Protein AF-A0A497K5S5-F1 (afdb_monomer_lite)

Radius of gyration: 24.96 Å; chains: 1; bounding box: 68×42×50 Å

Secondary structure (DSSP, 8-state):
--PPPPPPHHHHHHHHHHHHHHHHHHHHHHHTTTT------PPPP--HHHHHHHHT-SS--HHHHHHHTT--HHHHHHHHHHHHHTT-

Foldseek 3Di:
DDDDPDDDPVRVVVVVVVVVVVVVVVVVVVVVVVPPPVCPPDQDDDDPVLVVVQVPDPDQDLVVSCVVSVHDSVSSVVVVVVCVVVVD

Sequence (88 aa):
MGGRKKLSLTQMERMQARRQREQERRVRSQSMMGERKTSNVLMPEINDDLIDEIRRMRVVTPFAVASRFDLRISVAKDLLEELERKKI

Structure (mmCIF, N/CA/C/O backbone):
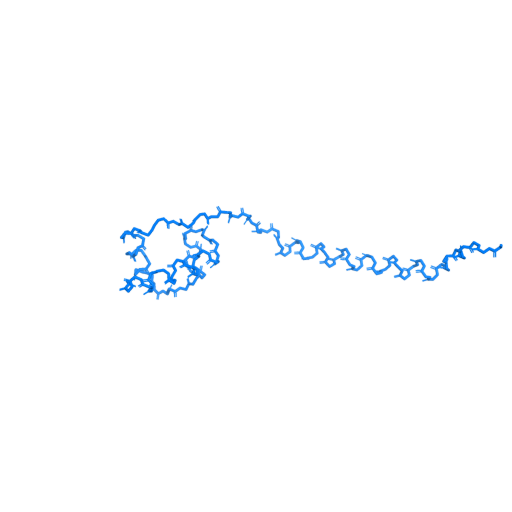data_AF-A0A497K5S5-F1
#
_entry.id   AF-A0A497K5S5-F1
#
loop_
_atom_site.group_PDB
_atom_site.id
_atom_site.type_symbol
_atom_site.label_atom_id
_atom_site.label_alt_id
_atom_site.label_comp_id
_atom_site.label_asym_id
_atom_site.label_entity_id
_atom_site.label_seq_id
_atom_site.pdbx_PDB_ins_code
_atom_site.Cartn_x
_atom_site.Cartn_y
_atom_site.Cartn_z
_atom_site.occupancy
_atom_site.B_iso_or_equiv
_atom_site.auth_seq_id
_atom_site.auth_comp_id
_atom_site.auth_asym_id
_atom_site.auth_atom_id
_atom_site.pdbx_PDB_model_num
ATOM 1 N N . MET A 1 1 ? 54.534 -18.832 -30.988 1.00 53.75 1 MET A N 1
ATOM 2 C CA . MET A 1 1 ? 53.623 -19.877 -31.511 1.00 53.75 1 MET A CA 1
ATOM 3 C C . MET A 1 1 ? 52.592 -20.206 -30.438 1.00 53.75 1 MET A C 1
ATOM 5 O O . MET A 1 1 ? 52.964 -20.835 -29.460 1.00 53.75 1 MET A O 1
ATOM 9 N N . GLY A 1 2 ? 51.340 -19.752 -30.540 1.00 53.44 2 GLY A N 1
ATOM 10 C CA . GLY A 1 2 ? 50.365 -20.046 -29.478 1.00 53.44 2 GLY A CA 1
ATOM 11 C C . GLY A 1 2 ? 48.977 -19.455 -29.693 1.00 53.44 2 GLY A C 1
ATOM 12 O O . GLY A 1 2 ? 48.451 -18.785 -28.813 1.00 53.44 2 GLY A O 1
ATOM 13 N N . GLY A 1 3 ? 48.396 -19.652 -30.877 1.00 68.94 3 GLY A N 1
ATOM 14 C CA . GLY A 1 3 ? 47.016 -19.249 -31.145 1.00 68.94 3 GLY A CA 1
ATOM 15 C C . GLY A 1 3 ? 46.016 -20.128 -30.387 1.00 68.94 3 GLY A C 1
ATOM 16 O O . GLY A 1 3 ? 46.186 -21.344 -30.297 1.00 68.94 3 GLY A O 1
ATOM 17 N N . ARG A 1 4 ? 44.956 -19.513 -29.849 1.00 68.38 4 ARG A N 1
ATOM 18 C CA . ARG A 1 4 ? 43.868 -20.197 -29.134 1.00 68.38 4 ARG A CA 1
ATOM 19 C C . ARG A 1 4 ? 43.232 -21.247 -30.054 1.00 68.38 4 ARG A C 1
ATOM 21 O O . ARG A 1 4 ? 42.661 -20.906 -31.089 1.00 68.38 4 ARG A O 1
ATOM 28 N N . LYS A 1 5 ? 43.338 -22.526 -29.680 1.00 72.19 5 LYS A N 1
ATOM 29 C CA . LYS A 1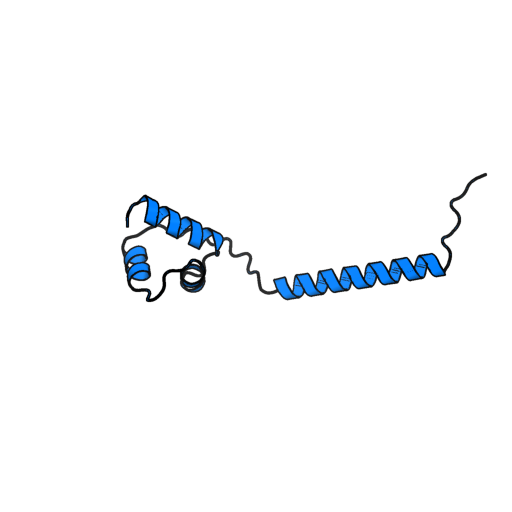 5 ? 42.729 -23.652 -30.404 1.00 72.19 5 LYS A CA 1
ATOM 30 C C . LYS A 1 5 ? 41.229 -23.388 -30.582 1.00 72.19 5 LYS A C 1
ATOM 32 O O . LYS A 1 5 ? 40.542 -23.089 -29.603 1.00 72.19 5 LYS A O 1
ATOM 37 N N . LYS A 1 6 ? 40.730 -23.482 -31.822 1.00 69.31 6 LYS A N 1
ATOM 38 C CA . LYS A 1 6 ? 39.290 -23.398 -32.110 1.00 69.31 6 LYS A CA 1
ATOM 39 C C . LYS A 1 6 ? 38.575 -24.455 -31.261 1.00 69.31 6 LYS A C 1
ATOM 41 O O . LYS A 1 6 ? 39.040 -25.593 -31.180 1.00 69.31 6 LYS A O 1
ATOM 46 N N . LEU A 1 7 ? 37.500 -24.053 -30.582 1.00 73.19 7 LEU A N 1
ATOM 47 C CA . LEU A 1 7 ? 36.718 -24.948 -29.727 1.00 73.19 7 LEU A CA 1
ATOM 48 C C . LEU A 1 7 ? 36.245 -26.154 -30.548 1.00 73.19 7 LEU A C 1
ATOM 50 O O . LEU A 1 7 ? 35.907 -26.013 -31.721 1.00 73.19 7 LEU A O 1
ATOM 54 N N . SER A 1 8 ? 36.233 -27.337 -29.935 1.00 79.44 8 SER A N 1
ATOM 55 C CA . SER A 1 8 ? 35.687 -28.531 -30.589 1.00 79.44 8 SER A CA 1
ATOM 56 C C . SER A 1 8 ? 34.193 -28.334 -30.879 1.00 79.44 8 SER A C 1
ATOM 58 O O . SER A 1 8 ? 33.505 -27.648 -30.117 1.00 79.44 8 SER A O 1
ATOM 60 N N . LEU A 1 9 ? 33.675 -28.963 -31.939 1.00 77.69 9 LEU A N 1
ATOM 61 C CA . LEU A 1 9 ? 32.248 -28.941 -32.293 1.00 77.69 9 LEU A CA 1
ATOM 62 C C . LEU A 1 9 ? 31.361 -29.283 -31.085 1.00 77.69 9 LEU A C 1
ATOM 64 O O . LEU A 1 9 ? 30.425 -28.552 -30.774 1.00 77.69 9 LEU A O 1
ATOM 68 N N . THR A 1 10 ? 31.756 -30.289 -30.302 1.00 79.81 10 THR A N 1
ATOM 69 C CA . THR A 1 10 ? 31.062 -30.703 -29.072 1.00 79.81 10 THR A CA 1
ATOM 70 C C . THR A 1 10 ? 31.049 -29.618 -27.987 1.00 79.81 10 THR A C 1
ATOM 72 O O . THR A 1 10 ? 30.112 -29.516 -27.196 1.00 79.81 10 THR A O 1
ATOM 75 N N . GLN A 1 11 ? 32.097 -28.792 -27.906 1.00 80.31 11 GLN A N 1
ATOM 76 C CA . GLN A 1 11 ? 32.165 -27.689 -26.941 1.00 80.31 11 GLN A CA 1
ATOM 77 C C . GLN A 1 11 ? 31.280 -26.520 -27.380 1.00 80.31 11 GLN A C 1
ATOM 79 O O . GLN A 1 11 ? 30.623 -25.906 -26.538 1.00 80.31 11 GLN A O 1
ATOM 84 N N . MET A 1 12 ? 31.226 -26.239 -28.686 1.00 83.44 12 MET A N 1
ATOM 85 C CA . MET A 1 12 ? 30.334 -25.219 -29.242 1.00 83.44 12 MET A CA 1
ATOM 86 C C . MET A 1 12 ? 28.862 -25.587 -29.034 1.00 83.44 12 MET A C 1
ATOM 88 O O . MET A 1 12 ? 28.092 -24.753 -28.557 1.00 83.44 12 MET A O 1
ATOM 92 N N . GLU A 1 13 ? 28.493 -26.841 -29.285 1.00 81.94 13 GLU A N 1
ATOM 93 C CA . GLU A 1 13 ? 27.132 -27.349 -29.091 1.00 81.94 13 GLU A CA 1
ATOM 94 C C . GLU A 1 13 ? 26.679 -27.248 -27.624 1.00 81.94 13 GLU A C 1
ATOM 96 O O . GLU A 1 13 ? 25.621 -26.691 -27.323 1.00 81.94 13 GLU A O 1
ATOM 101 N N . ARG A 1 14 ? 27.527 -27.669 -26.672 1.00 82.25 14 ARG A N 1
ATOM 102 C CA . ARG A 1 14 ? 27.234 -27.539 -25.232 1.00 82.25 14 ARG A CA 1
ATOM 103 C C . ARG A 1 14 ? 27.025 -26.090 -24.796 1.00 82.25 14 ARG A C 1
ATOM 105 O O . ARG A 1 14 ? 26.192 -25.831 -23.926 1.00 82.25 14 ARG A O 1
ATOM 112 N N . MET A 1 15 ? 27.774 -25.145 -25.364 1.00 80.50 15 MET A N 1
ATOM 113 C CA . MET A 1 15 ? 27.598 -23.725 -25.048 1.00 80.50 15 MET A CA 1
ATOM 114 C C . MET A 1 15 ? 26.300 -23.160 -25.624 1.00 80.50 15 MET A C 1
ATOM 116 O O . MET A 1 15 ? 25.628 -22.391 -24.937 1.00 80.50 15 MET A O 1
ATOM 120 N N . GLN A 1 16 ? 25.919 -23.551 -26.841 1.00 82.00 16 GLN A N 1
ATOM 121 C CA . GLN A 1 16 ? 24.645 -23.139 -27.432 1.00 82.00 16 GLN A CA 1
ATOM 122 C C . GLN A 1 16 ? 23.458 -23.684 -26.630 1.00 82.00 16 GLN A C 1
ATOM 124 O O . GLN A 1 16 ? 22.579 -22.910 -26.258 1.00 82.00 16 GLN A O 1
ATOM 129 N N . ALA A 1 17 ? 23.492 -24.962 -26.241 1.00 82.81 17 ALA A N 1
ATOM 130 C CA . ALA A 1 17 ? 22.449 -25.573 -25.416 1.00 82.81 17 ALA A CA 1
ATOM 131 C C . ALA A 1 17 ? 22.297 -24.887 -24.044 1.00 82.81 17 ALA A C 1
ATOM 133 O O . ALA A 1 17 ? 21.183 -24.676 -23.562 1.00 82.81 17 ALA A O 1
ATOM 134 N N . ARG A 1 18 ? 23.409 -24.489 -23.407 1.00 81.44 18 ARG A N 1
ATOM 135 C CA . ARG A 1 18 ? 23.369 -23.715 -22.153 1.00 81.44 18 ARG A CA 1
ATOM 136 C C . ARG A 1 18 ? 22.768 -22.324 -22.353 1.00 81.44 18 ARG A C 1
ATOM 138 O O . ARG A 1 18 ? 21.933 -21.920 -21.550 1.00 81.44 18 ARG A O 1
ATOM 145 N N . ARG A 1 19 ? 23.145 -21.624 -23.427 1.00 82.25 19 ARG A N 1
ATOM 146 C CA . ARG A 1 19 ? 22.609 -20.292 -23.754 1.00 82.25 19 ARG A CA 1
ATOM 147 C C . ARG A 1 19 ? 21.109 -20.326 -24.043 1.00 82.25 19 ARG A C 1
ATOM 149 O O . ARG A 1 19 ? 20.401 -19.451 -23.562 1.00 82.25 19 ARG A O 1
ATOM 156 N N . GLN A 1 20 ? 20.627 -21.338 -24.763 1.00 79.75 20 GLN A N 1
ATOM 157 C CA . GLN A 1 20 ? 19.198 -21.509 -25.052 1.00 79.75 20 GLN A CA 1
ATOM 158 C C . GLN A 1 20 ? 18.390 -21.744 -23.770 1.00 79.75 20 GLN A C 1
ATOM 160 O O . GLN A 1 20 ? 17.435 -21.021 -23.514 1.00 79.75 20 GLN A O 1
ATOM 165 N N . ARG A 1 21 ? 18.839 -22.653 -22.891 1.00 80.31 21 ARG A N 1
ATOM 166 C CA . ARG A 1 21 ? 18.182 -22.890 -21.590 1.00 80.31 21 ARG A CA 1
ATOM 167 C C . ARG A 1 21 ? 18.160 -21.651 -20.697 1.00 80.31 21 ARG A C 1
ATOM 169 O O . ARG A 1 21 ? 17.216 -21.444 -19.940 1.00 80.31 21 ARG A O 1
ATOM 176 N N . GLU A 1 22 ? 19.212 -20.839 -20.738 1.00 79.44 22 GLU A N 1
ATOM 177 C CA . GLU A 1 22 ? 19.266 -19.597 -19.969 1.00 79.44 22 GLU A CA 1
ATOM 178 C C . GLU A 1 22 ? 18.335 -18.523 -20.550 1.00 79.44 22 GLU A C 1
ATOM 180 O O . GLU A 1 22 ? 17.660 -17.830 -19.791 1.00 79.44 22 GLU A O 1
ATOM 185 N N . GLN A 1 23 ? 18.229 -18.428 -21.879 1.00 77.62 23 GLN A N 1
ATOM 186 C CA . GLN A 1 23 ? 17.262 -17.554 -22.544 1.00 77.62 23 GLN A CA 1
ATOM 187 C C . GLN A 1 23 ? 15.821 -17.984 -22.264 1.00 77.62 23 GLN A C 1
ATOM 189 O O . GLN A 1 23 ? 15.018 -17.141 -21.885 1.00 77.62 23 GLN A O 1
ATOM 194 N N . GLU A 1 24 ? 15.500 -19.275 -22.336 1.00 77.94 24 GLU A N 1
ATOM 195 C CA . GLU A 1 24 ? 14.171 -19.794 -21.985 1.00 77.94 24 GLU A CA 1
ATOM 196 C C . GLU A 1 24 ? 13.801 -19.484 -20.532 1.00 77.94 24 GLU A C 1
ATOM 198 O O . GLU A 1 24 ? 12.678 -19.071 -20.246 1.00 77.94 24 GLU A O 1
ATOM 203 N N . ARG A 1 25 ? 14.753 -19.617 -19.597 1.00 75.56 25 ARG A N 1
ATOM 204 C CA . ARG A 1 25 ? 14.544 -19.225 -18.195 1.00 75.56 25 ARG A CA 1
ATOM 205 C C . ARG A 1 25 ? 14.301 -17.726 -18.051 1.00 75.56 25 ARG A C 1
ATOM 207 O O . ARG A 1 25 ? 13.421 -17.343 -17.286 1.00 75.56 25 ARG A O 1
ATOM 214 N N . ARG A 1 26 ? 15.038 -16.887 -18.786 1.00 70.12 26 ARG A N 1
ATOM 215 C CA . ARG A 1 26 ? 14.843 -15.428 -18.781 1.00 70.12 26 ARG A CA 1
ATOM 216 C C . ARG A 1 26 ? 13.488 -15.044 -19.367 1.00 70.12 26 ARG A C 1
ATOM 218 O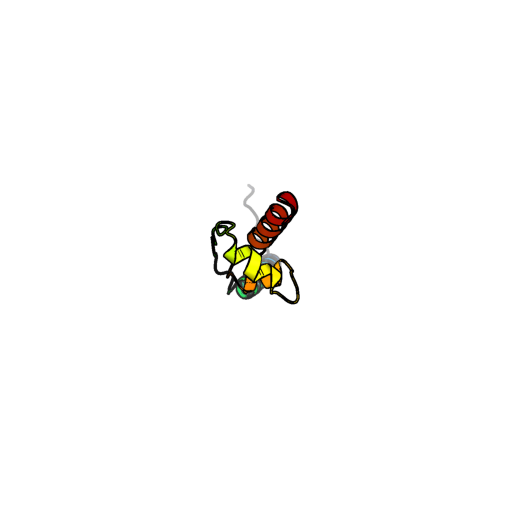 O . ARG A 1 26 ? 12.758 -14.313 -18.709 1.00 70.12 26 ARG A O 1
ATOM 225 N N . VAL A 1 27 ? 13.103 -15.609 -20.508 1.00 71.75 27 VAL A N 1
ATOM 226 C CA . VAL A 1 27 ? 11.798 -15.370 -21.142 1.00 71.75 27 VAL A CA 1
ATOM 227 C C . VAL A 1 27 ? 10.661 -15.840 -20.236 1.00 71.75 27 VAL A C 1
ATOM 229 O O . VAL A 1 27 ? 9.726 -15.084 -20.008 1.00 71.75 27 VAL A O 1
ATOM 232 N N . ARG A 1 28 ? 10.771 -17.024 -19.618 1.00 65.50 28 ARG A N 1
ATOM 233 C CA . ARG A 1 28 ? 9.777 -17.524 -18.651 1.00 65.50 28 ARG A CA 1
ATOM 234 C C . ARG A 1 28 ? 9.705 -16.663 -17.386 1.00 65.50 28 ARG A C 1
ATOM 236 O O . ARG A 1 28 ? 8.630 -16.472 -16.828 1.00 65.50 28 ARG A O 1
ATOM 243 N N . SER A 1 29 ? 10.832 -16.122 -16.925 1.00 60.53 29 SER A N 1
ATOM 244 C CA . SER A 1 29 ? 10.848 -15.181 -15.798 1.00 60.53 29 SER A CA 1
ATOM 245 C C . SER A 1 29 ? 10.266 -13.813 -16.168 1.00 60.53 29 SER A C 1
ATOM 247 O O . SER A 1 29 ? 9.593 -13.199 -15.346 1.00 60.53 29 SER A O 1
ATOM 249 N N . GLN A 1 30 ? 10.458 -13.368 -17.414 1.00 59.22 30 GLN A N 1
ATOM 250 C CA . GLN A 1 30 ? 9.892 -12.129 -17.942 1.00 59.22 30 GLN A CA 1
ATOM 251 C C . GLN A 1 30 ? 8.392 -12.261 -18.219 1.00 59.22 30 GLN A C 1
ATOM 253 O O . GLN A 1 30 ? 7.657 -11.327 -17.927 1.00 59.22 30 GLN A O 1
ATOM 258 N N . SER A 1 31 ? 7.911 -13.419 -18.682 1.00 57.88 31 SER A N 1
ATOM 259 C CA . SER A 1 31 ? 6.477 -13.679 -18.855 1.00 57.88 31 SER A CA 1
ATOM 260 C C . SER A 1 31 ? 5.749 -13.766 -17.510 1.00 57.88 31 SER A C 1
ATOM 262 O O . SER A 1 31 ? 4.641 -13.263 -17.385 1.00 57.88 31 SER A O 1
ATOM 264 N N . MET A 1 32 ? 6.398 -14.306 -16.470 1.00 55.12 32 MET A N 1
ATOM 265 C CA . MET A 1 32 ? 5.910 -14.252 -15.077 1.00 55.12 32 MET A CA 1
ATOM 266 C C . MET A 1 32 ? 6.007 -12.838 -14.464 1.00 55.12 32 MET A C 1
ATOM 268 O O . MET A 1 32 ? 5.407 -12.564 -13.429 1.00 55.12 32 MET A O 1
ATOM 272 N N . MET A 1 33 ? 6.767 -11.933 -15.089 1.00 53.25 33 MET A N 1
ATOM 273 C CA . MET A 1 33 ? 6.847 -10.502 -14.763 1.00 53.25 33 MET A CA 1
ATOM 274 C C . MET A 1 33 ? 5.940 -9.632 -15.648 1.00 53.25 33 MET A C 1
ATOM 276 O O . MET A 1 33 ? 5.913 -8.420 -15.443 1.00 53.25 33 MET A O 1
ATOM 280 N N . GLY A 1 34 ? 5.205 -10.231 -16.593 1.00 48.28 34 GLY A N 1
ATOM 281 C CA . GLY A 1 34 ? 4.519 -9.568 -17.709 1.00 48.28 34 GLY A CA 1
ATOM 282 C C . GLY A 1 34 ? 3.375 -8.617 -17.355 1.00 48.28 34 GLY A C 1
ATOM 283 O O . GLY A 1 34 ? 2.871 -7.941 -18.239 1.00 48.28 34 GLY A O 1
ATOM 284 N N . GLU A 1 35 ? 3.008 -8.491 -16.082 1.00 52.28 35 GLU A N 1
ATOM 285 C CA . GLU A 1 35 ? 2.049 -7.481 -15.615 1.00 52.28 35 GLU A CA 1
ATOM 286 C C . GLU A 1 35 ? 2.542 -6.749 -14.368 1.00 52.28 35 GLU A C 1
ATOM 288 O O . GLU A 1 35 ? 1.757 -6.184 -13.607 1.00 52.28 35 GLU A O 1
ATOM 293 N N . ARG A 1 36 ? 3.862 -6.698 -14.138 1.00 50.25 36 ARG A N 1
ATOM 294 C CA . ARG A 1 36 ? 4.412 -5.696 -13.223 1.00 50.25 36 ARG A CA 1
ATOM 295 C C . ARG A 1 36 ? 4.281 -4.339 -13.903 1.00 50.25 36 ARG A C 1
ATOM 297 O O . ARG A 1 36 ? 5.268 -3.799 -14.396 1.00 50.25 36 ARG A O 1
ATOM 304 N N . LYS A 1 37 ? 3.058 -3.790 -13.926 1.00 50.97 37 LYS A N 1
ATOM 305 C CA . LYS A 1 37 ? 2.852 -2.349 -14.013 1.00 50.97 37 LYS A CA 1
ATOM 306 C C . LYS A 1 37 ? 3.819 -1.778 -12.988 1.00 50.97 37 L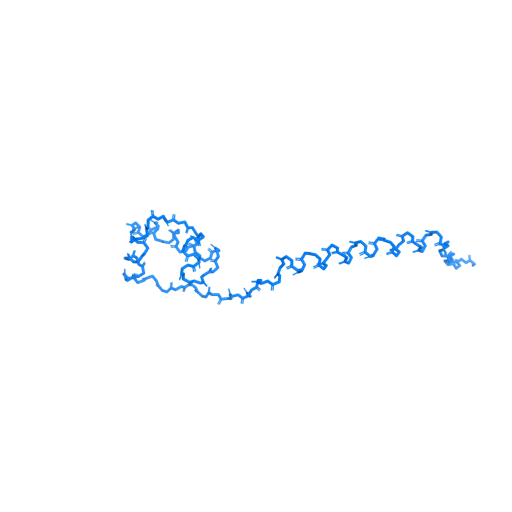YS A C 1
ATOM 308 O O . LYS A 1 37 ? 3.705 -2.060 -11.797 1.00 50.97 37 LYS A O 1
ATOM 313 N N . THR A 1 38 ? 4.851 -1.092 -13.462 1.00 49.06 38 THR A N 1
ATOM 314 C CA . THR A 1 38 ? 5.760 -0.315 -12.627 1.00 49.06 38 THR A CA 1
ATOM 315 C C . THR A 1 38 ? 4.947 0.852 -12.101 1.00 49.06 38 THR A C 1
ATOM 317 O O . THR A 1 38 ? 5.026 1.972 -12.595 1.00 49.06 38 THR A O 1
ATOM 320 N N . SER A 1 39 ? 4.055 0.544 -11.172 1.00 51.75 39 SER A N 1
ATOM 321 C CA . SER A 1 39 ? 3.190 1.493 -10.535 1.00 51.75 39 SER A CA 1
ATOM 322 C C . SER A 1 39 ? 4.062 2.093 -9.432 1.00 51.75 39 SER A C 1
ATOM 324 O O . SER A 1 39 ? 4.227 1.562 -8.333 1.00 51.75 39 SER A O 1
ATOM 326 N N . ASN A 1 40 ? 4.754 3.179 -9.791 1.00 53.22 40 ASN A N 1
ATOM 327 C CA . ASN A 1 40 ? 5.246 4.153 -8.823 1.00 53.22 40 ASN A CA 1
ATOM 328 C C . ASN A 1 40 ? 4.006 4.775 -8.171 1.00 53.22 40 ASN A C 1
ATOM 330 O O . ASN A 1 40 ? 3.637 5.906 -8.469 1.00 53.22 40 ASN A O 1
ATOM 334 N N . VAL A 1 41 ? 3.290 3.986 -7.375 1.00 61.31 41 VAL A N 1
ATOM 335 C CA . VAL A 1 41 ? 2.085 4.445 -6.703 1.00 61.31 41 VAL A CA 1
ATOM 336 C C . VAL A 1 41 ? 2.570 5.103 -5.436 1.00 61.31 41 VAL A C 1
ATOM 338 O O . VAL A 1 41 ? 3.100 4.450 -4.537 1.00 61.31 41 VAL A O 1
ATOM 341 N N . LEU A 1 42 ? 2.491 6.428 -5.463 1.00 66.62 42 LEU A N 1
ATOM 342 C CA . LEU A 1 42 ? 2.740 7.297 -4.329 1.00 66.62 42 LEU A CA 1
ATOM 343 C C . LEU A 1 42 ? 1.901 6.829 -3.140 1.00 66.62 42 LEU A C 1
ATOM 345 O O . LEU A 1 42 ? 0.767 6.379 -3.308 1.00 66.62 42 LEU A O 1
ATOM 349 N N . MET A 1 43 ? 2.471 6.932 -1.942 1.00 69.06 43 MET A N 1
ATOM 350 C CA . MET A 1 43 ? 1.708 6.699 -0.726 1.00 69.06 43 MET A CA 1
ATOM 351 C C . MET A 1 43 ? 0.608 7.767 -0.641 1.00 69.06 43 MET A C 1
ATOM 353 O O . MET A 1 43 ? 0.936 8.952 -0.738 1.00 69.06 43 MET A O 1
ATOM 357 N N . PRO A 1 44 ? -0.675 7.381 -0.534 1.00 72.31 44 PRO A N 1
ATOM 358 C CA . PRO A 1 44 ? -1.756 8.342 -0.376 1.00 72.31 44 PRO A CA 1
ATOM 359 C C . PRO A 1 44 ? -1.604 9.068 0.963 1.00 72.31 44 PRO A C 1
ATOM 361 O O . PRO A 1 44 ? -1.058 8.515 1.920 1.00 72.31 44 PRO A O 1
ATOM 364 N N . GLU A 1 45 ? -2.092 10.305 1.039 1.00 79.06 45 GLU A N 1
ATOM 365 C CA . GLU A 1 45 ? -2.132 11.028 2.308 1.00 79.06 45 GLU A CA 1
ATOM 366 C C . GLU A 1 45 ? -3.047 10.304 3.307 1.00 79.06 45 GLU A C 1
ATOM 368 O O . GLU A 1 45 ? -4.129 9.822 2.958 1.00 79.06 45 GLU A O 1
ATOM 373 N N . ILE A 1 46 ? -2.594 10.203 4.560 1.00 81.19 46 ILE A N 1
ATOM 374 C CA . ILE A 1 46 ? -3.364 9.575 5.637 1.00 81.19 46 ILE A CA 1
ATOM 375 C C . ILE A 1 46 ? -4.451 10.557 6.081 1.00 81.19 46 ILE A C 1
ATOM 377 O O . ILE A 1 46 ? -4.202 11.414 6.928 1.00 81.19 46 ILE A O 1
ATOM 381 N N . ASN A 1 47 ? -5.640 10.395 5.504 1.00 85.06 47 ASN A N 1
ATOM 382 C CA . ASN A 1 47 ? -6.848 11.162 5.810 1.00 85.06 47 ASN A CA 1
ATOM 383 C C . ASN A 1 47 ? -7.854 10.312 6.605 1.00 85.06 47 ASN A C 1
ATOM 385 O O . ASN A 1 47 ? -7.829 9.081 6.522 1.00 85.06 47 ASN A O 1
ATOM 389 N N . ASP A 1 48 ? -8.774 10.956 7.327 1.00 85.38 48 ASP A N 1
ATOM 390 C CA . ASP A 1 48 ? -9.798 10.261 8.128 1.00 85.38 48 ASP A CA 1
ATOM 391 C C . ASP A 1 48 ? -10.698 9.353 7.271 1.00 85.38 48 ASP A C 1
ATOM 393 O O . ASP A 1 48 ? -11.008 8.232 7.671 1.00 85.38 48 ASP A O 1
ATOM 397 N N . ASP A 1 49 ? -11.016 9.763 6.039 1.00 86.81 49 ASP A N 1
ATOM 398 C CA . ASP A 1 49 ? -11.794 8.950 5.092 1.00 86.81 49 ASP A CA 1
ATOM 399 C C . ASP A 1 49 ? -11.093 7.628 4.732 1.00 86.81 49 ASP A C 1
ATOM 401 O O . ASP A 1 49 ? -11.730 6.575 4.634 1.00 86.81 49 ASP A O 1
ATOM 405 N N . LEU A 1 50 ? -9.763 7.665 4.570 1.00 86.94 50 LEU A N 1
ATOM 406 C CA . LEU A 1 50 ? -8.946 6.484 4.273 1.00 86.94 50 LEU A CA 1
ATOM 407 C C . LEU A 1 50 ? -8.962 5.516 5.462 1.00 86.94 50 LEU A C 1
ATOM 409 O O . LEU A 1 50 ? -9.096 4.302 5.291 1.00 86.94 50 LEU A O 1
ATOM 413 N N . ILE A 1 51 ? -8.840 6.060 6.674 1.00 88.25 51 ILE A N 1
ATOM 414 C CA . ILE A 1 51 ? -8.871 5.300 7.925 1.00 88.25 51 ILE A CA 1
ATOM 415 C C . ILE A 1 51 ? -10.231 4.619 8.093 1.00 88.25 51 ILE A C 1
ATOM 417 O O . ILE A 1 51 ? -10.289 3.422 8.385 1.00 88.25 51 ILE A O 1
ATOM 421 N N . ASP A 1 52 ? -11.320 5.347 7.861 1.00 90.38 52 ASP A N 1
ATOM 422 C CA . ASP A 1 52 ? -12.674 4.805 7.933 1.00 90.38 52 ASP A CA 1
ATOM 423 C C . ASP A 1 52 ? -12.909 3.714 6.886 1.00 90.38 52 ASP A C 1
ATOM 425 O O . ASP A 1 52 ? -13.538 2.690 7.175 1.00 90.38 52 ASP A O 1
ATOM 429 N N . GLU A 1 53 ? -12.371 3.875 5.678 1.00 88.38 53 GLU A N 1
ATOM 430 C CA . GLU A 1 53 ? -12.472 2.856 4.640 1.00 88.38 53 GLU A CA 1
ATOM 431 C C . GLU A 1 53 ? -11.700 1.577 4.994 1.00 88.38 53 GLU A C 1
ATOM 433 O O . GLU A 1 53 ? -12.213 0.474 4.752 1.00 8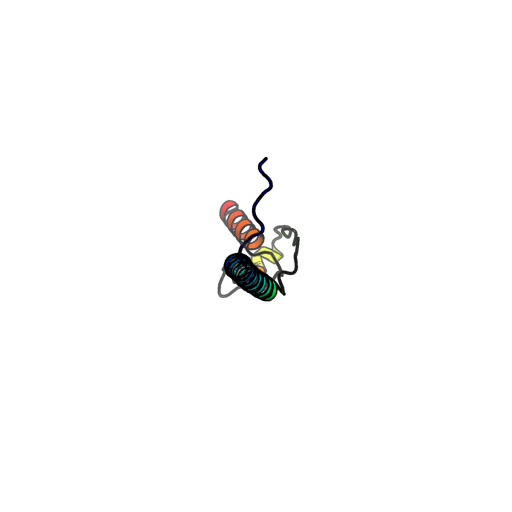8.38 53 GLU A O 1
ATOM 438 N N . ILE A 1 54 ? -10.514 1.709 5.601 1.00 89.12 54 ILE A N 1
ATOM 439 C CA . ILE A 1 54 ? -9.716 0.584 6.112 1.00 89.12 54 ILE A CA 1
ATOM 440 C C . ILE A 1 54 ? -10.436 -0.091 7.287 1.00 89.12 54 ILE A C 1
ATOM 442 O O . ILE A 1 54 ? -10.528 -1.318 7.315 1.00 89.12 54 ILE A O 1
ATOM 446 N N . ARG A 1 55 ? -11.026 0.672 8.217 1.00 88.44 55 ARG A N 1
ATOM 447 C CA . ARG A 1 55 ? -11.796 0.136 9.358 1.00 88.44 55 ARG A CA 1
ATOM 448 C C . ARG A 1 55 ? -13.050 -0.625 8.935 1.00 88.44 55 ARG A C 1
ATOM 450 O O . ARG A 1 55 ? -13.435 -1.586 9.594 1.00 88.44 55 ARG A O 1
ATOM 457 N N . ARG A 1 56 ? -13.678 -0.237 7.821 1.00 91.12 56 ARG A N 1
ATOM 458 C CA . ARG A 1 56 ? -14.828 -0.958 7.242 1.00 91.12 56 ARG A CA 1
ATOM 459 C C . ARG A 1 56 ? -14.437 -2.273 6.561 1.00 91.12 56 ARG A C 1
ATOM 461 O O . ARG A 1 56 ? -15.320 -3.049 6.192 1.00 91.12 56 ARG A O 1
ATOM 468 N N . MET A 1 57 ? -13.146 -2.546 6.357 1.00 88.56 57 MET A N 1
ATOM 469 C CA . MET A 1 57 ? -12.707 -3.795 5.737 1.00 88.56 57 MET A CA 1
ATOM 470 C C . MET A 1 57 ? -12.896 -4.974 6.687 1.00 88.56 57 MET A C 1
ATOM 472 O O . MET A 1 57 ? -12.442 -4.962 7.824 1.00 88.56 57 MET A O 1
ATOM 476 N N . ARG A 1 58 ? -13.481 -6.062 6.173 1.00 88.69 58 ARG A N 1
ATOM 477 C CA . ARG A 1 58 ? -13.609 -7.320 6.928 1.00 88.69 58 ARG A CA 1
ATOM 478 C C . ARG A 1 58 ? -12.252 -7.932 7.291 1.00 88.69 58 ARG A C 1
ATOM 480 O O . ARG A 1 58 ? -12.146 -8.652 8.275 1.00 88.69 58 ARG A O 1
ATOM 487 N N . VAL A 1 59 ? -11.239 -7.710 6.454 1.00 91.44 59 VAL A N 1
ATOM 488 C CA . VAL A 1 59 ? -9.894 -8.269 6.612 1.00 91.44 59 VAL A CA 1
ATOM 489 C C . VAL A 1 59 ? -8.877 -7.205 6.223 1.00 91.44 59 VAL A C 1
ATOM 491 O O . VAL A 1 59 ? -8.811 -6.816 5.058 1.00 91.44 59 VAL A O 1
ATOM 494 N N . VAL A 1 60 ? -8.064 -6.770 7.185 1.00 91.25 60 VAL A N 1
ATOM 495 C CA . VAL A 1 60 ? -6.977 -5.811 6.957 1.00 91.25 60 VAL A CA 1
ATOM 496 C C . VAL A 1 60 ? -5.685 -6.592 6.742 1.00 91.25 60 VAL A C 1
ATOM 498 O O . VAL A 1 60 ?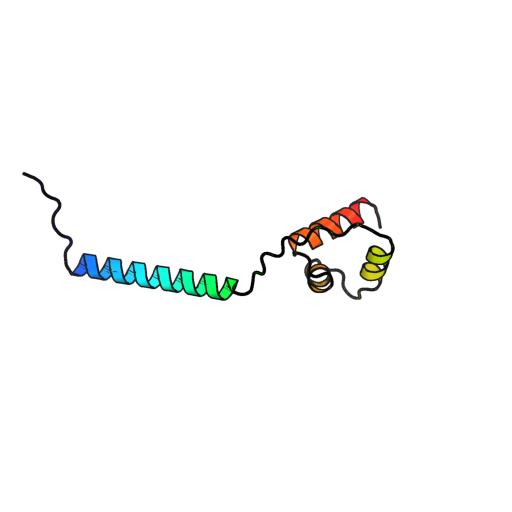 -5.129 -7.180 7.664 1.00 91.25 60 VAL A O 1
ATOM 501 N N . THR A 1 61 ? -5.228 -6.644 5.492 1.00 93.81 61 THR A N 1
ATOM 502 C CA . THR A 1 61 ? -3.927 -7.219 5.120 1.00 93.81 61 THR A CA 1
ATOM 503 C C . THR A 1 61 ? -3.255 -6.318 4.091 1.00 93.81 61 THR A C 1
ATOM 505 O O . THR A 1 61 ? -3.966 -5.679 3.307 1.00 93.81 61 THR A O 1
ATOM 508 N N . PRO A 1 62 ? -1.910 -6.309 4.010 1.00 92.56 62 PRO A N 1
ATOM 509 C CA . PRO A 1 62 ? -1.202 -5.516 3.008 1.00 92.56 62 PRO A CA 1
ATOM 510 C C . PRO A 1 62 ? -1.691 -5.788 1.578 1.00 92.56 62 PRO A C 1
ATOM 512 O O . PRO A 1 62 ? -1.806 -4.864 0.784 1.00 92.56 62 PRO A O 1
ATOM 515 N N . PHE A 1 63 ? -2.048 -7.038 1.256 1.00 92.75 63 PHE A N 1
ATOM 516 C CA . PHE A 1 63 ? -2.588 -7.402 -0.057 1.00 92.75 63 PHE A CA 1
ATOM 517 C C . PHE A 1 63 ? -3.981 -6.814 -0.318 1.00 92.75 63 PHE A C 1
ATOM 519 O O . PHE A 1 63 ? -4.235 -6.304 -1.409 1.00 92.75 63 PHE A O 1
ATOM 526 N N . ALA A 1 64 ? -4.880 -6.872 0.668 1.00 91.75 64 ALA A N 1
ATOM 527 C CA . ALA A 1 64 ? -6.232 -6.337 0.524 1.00 91.75 64 ALA A CA 1
ATOM 528 C C . ALA A 1 64 ? -6.217 -4.810 0.359 1.00 91.75 64 ALA A C 1
ATOM 530 O O . ALA A 1 64 ? -6.936 -4.280 -0.484 1.00 91.75 64 ALA A O 1
ATOM 531 N N . VAL A 1 65 ? -5.357 -4.118 1.111 1.00 91.06 65 VAL A N 1
ATOM 532 C CA . VAL A 1 65 ? -5.160 -2.665 0.996 1.00 91.06 65 VAL A CA 1
ATOM 533 C C . VAL A 1 65 ? -4.534 -2.318 -0.357 1.00 91.06 65 VAL A C 1
ATOM 535 O O . VAL A 1 65 ? -5.069 -1.486 -1.082 1.00 91.06 65 VAL A O 1
ATOM 538 N N . ALA A 1 66 ? -3.466 -3.017 -0.750 1.00 89.81 66 ALA A N 1
ATOM 539 C CA . ALA A 1 66 ? -2.818 -2.823 -2.046 1.00 89.81 66 ALA A CA 1
ATOM 540 C C . ALA A 1 66 ? -3.791 -2.987 -3.221 1.00 89.81 66 ALA A C 1
ATOM 542 O O . ALA A 1 66 ? -3.832 -2.144 -4.107 1.00 89.81 66 ALA A O 1
ATOM 543 N N . SER A 1 67 ? -4.618 -4.034 -3.200 1.00 87.88 67 SER A N 1
ATOM 544 C CA . SER A 1 67 ? -5.557 -4.324 -4.290 1.00 87.88 67 SER A CA 1
ATOM 545 C C . SER A 1 67 ? -6.699 -3.310 -4.380 1.00 87.88 67 SER A C 1
ATOM 547 O O . SER A 1 67 ? -7.202 -3.052 -5.468 1.00 87.88 67 SER A O 1
ATOM 549 N N . ARG A 1 68 ? -7.134 -2.751 -3.245 1.00 87.06 68 ARG A N 1
ATOM 550 C CA . ARG A 1 68 ? -8.273 -1.825 -3.189 1.00 87.06 68 ARG A CA 1
ATOM 551 C C . ARG A 1 68 ? -7.888 -0.399 -3.576 1.00 87.06 68 ARG A C 1
ATOM 553 O O . ARG A 1 68 ? -8.657 0.271 -4.251 1.00 87.06 68 ARG A O 1
ATOM 560 N N . PHE A 1 69 ? -6.695 0.029 -3.172 1.00 85.69 69 PHE A N 1
ATOM 561 C CA . PHE A 1 69 ? -6.172 1.375 -3.414 1.00 85.69 69 PHE A CA 1
ATOM 562 C C . PHE A 1 69 ? -5.152 1.428 -4.570 1.00 85.69 69 PHE A C 1
ATOM 564 O O . PHE A 1 69 ? -4.481 2.440 -4.744 1.00 85.69 69 PHE A O 1
ATOM 571 N N . ASP A 1 70 ? -5.012 0.334 -5.334 1.00 85.25 70 ASP A N 1
ATOM 572 C CA . ASP A 1 70 ? -4.014 0.144 -6.405 1.00 85.25 70 ASP A CA 1
ATOM 573 C C . ASP A 1 70 ? -2.580 0.510 -5.968 1.00 85.25 70 ASP A C 1
ATOM 575 O O . ASP A 1 70 ? -1.782 1.048 -6.732 1.00 85.25 70 ASP A O 1
ATOM 579 N N . LEU A 1 71 ? -2.241 0.230 -4.703 1.00 85.62 71 LEU A N 1
ATOM 580 C CA . LEU A 1 71 ? -0.930 0.522 -4.122 1.00 85.62 71 LEU A CA 1
ATOM 581 C C . LEU A 1 71 ? 0.037 -0.638 -4.345 1.00 85.62 71 LEU A C 1
ATOM 583 O O . LEU A 1 71 ? -0.332 -1.811 -4.427 1.00 85.62 71 LEU A O 1
ATOM 587 N N . ARG A 1 72 ? 1.334 -0.334 -4.315 1.00 86.31 72 ARG A N 1
ATOM 588 C CA . ARG A 1 72 ? 2.354 -1.378 -4.205 1.00 86.31 72 ARG A CA 1
ATOM 589 C C . ARG A 1 72 ? 2.261 -2.048 -2.831 1.00 86.31 72 ARG A C 1
ATOM 591 O O . ARG A 1 72 ? 2.100 -1.370 -1.823 1.00 86.31 72 ARG A O 1
ATOM 598 N N . ILE A 1 73 ? 2.473 -3.366 -2.772 1.00 88.62 73 ILE A N 1
ATOM 599 C CA . ILE A 1 73 ? 2.452 -4.137 -1.509 1.00 88.62 73 ILE A CA 1
ATOM 600 C C . ILE A 1 73 ? 3.397 -3.543 -0.451 1.00 88.62 73 ILE A C 1
ATOM 602 O O . ILE A 1 73 ? 3.066 -3.551 0.730 1.00 88.62 73 ILE A O 1
ATOM 606 N N . SER A 1 74 ? 4.552 -3.008 -0.863 1.00 88.88 74 SER A N 1
ATOM 607 C CA . SER A 1 74 ? 5.475 -2.323 0.050 1.00 88.88 74 SER A CA 1
ATOM 608 C C . SER A 1 74 ? 4.849 -1.068 0.658 1.00 88.88 74 SER A C 1
ATOM 610 O O . SER A 1 74 ? 4.853 -0.924 1.868 1.00 88.88 74 SER A O 1
ATOM 612 N N . VAL A 1 75 ? 4.222 -0.226 -0.167 1.00 88.56 75 VAL A N 1
ATOM 613 C CA . VAL A 1 75 ? 3.564 1.013 0.273 1.00 88.56 75 VAL A CA 1
ATOM 614 C C . VAL A 1 75 ? 2.372 0.700 1.174 1.00 88.56 75 VAL A C 1
ATOM 616 O O . VAL A 1 75 ? 2.190 1.342 2.196 1.00 88.56 75 VAL A O 1
ATOM 619 N N . ALA A 1 76 ? 1.592 -0.333 0.852 1.00 90.12 76 ALA A N 1
ATOM 620 C CA . ALA A 1 76 ? 0.498 -0.781 1.710 1.00 90.12 76 ALA A CA 1
ATOM 621 C C . ALA A 1 76 ? 0.990 -1.297 3.075 1.00 90.12 76 ALA A C 1
ATOM 623 O O . ALA A 1 76 ? 0.291 -1.140 4.073 1.00 90.12 76 ALA A O 1
ATOM 624 N N . LYS A 1 77 ? 2.181 -1.909 3.135 1.00 91.56 77 LYS A N 1
ATOM 625 C CA . LYS A 1 77 ? 2.812 -2.314 4.399 1.00 91.56 77 LYS A CA 1
ATOM 626 C C . LYS A 1 77 ? 3.240 -1.092 5.208 1.00 91.56 77 LYS A C 1
ATOM 628 O O . LYS A 1 77 ? 2.871 -1.000 6.372 1.00 91.56 77 LYS A O 1
ATOM 633 N N . ASP A 1 78 ? 3.950 -0.163 4.577 1.00 90.62 78 ASP A N 1
ATOM 634 C CA . ASP A 1 78 ? 4.437 1.058 5.223 1.00 90.62 78 ASP A CA 1
ATOM 635 C C . ASP A 1 78 ? 3.264 1.913 5.741 1.00 90.62 78 ASP A C 1
ATOM 637 O O . ASP A 1 78 ? 3.285 2.365 6.882 1.00 90.62 78 ASP A O 1
ATOM 641 N N . LEU A 1 79 ? 2.179 2.027 4.964 1.00 89.31 79 LEU A N 1
ATOM 642 C CA . LEU A 1 79 ? 0.936 2.692 5.365 1.00 89.31 79 LEU A CA 1
ATOM 643 C C . LEU A 1 79 ? 0.334 2.080 6.640 1.00 89.31 79 LEU A C 1
ATOM 645 O O . LEU A 1 79 ? -0.040 2.806 7.558 1.00 89.31 79 LEU A O 1
ATOM 649 N N . LEU A 1 80 ? 0.230 0.749 6.710 1.00 90.38 80 LEU A N 1
ATOM 650 C CA . LEU A 1 80 ? -0.315 0.068 7.888 1.00 90.38 80 LEU A CA 1
ATOM 651 C C . LEU A 1 80 ? 0.590 0.240 9.119 1.00 90.38 80 LEU A C 1
ATOM 653 O O . LEU A 1 80 ? 0.078 0.427 10.220 1.00 90.38 80 LEU A O 1
ATOM 657 N N . GLU A 1 81 ? 1.914 0.234 8.939 1.00 91.88 81 GLU A N 1
ATOM 658 C CA . GLU A 1 81 ? 2.867 0.524 10.019 1.00 91.88 81 GLU A CA 1
ATOM 659 C C . GLU A 1 81 ? 2.741 1.974 10.518 1.00 91.88 81 GLU A C 1
ATOM 661 O O . GLU A 1 81 ? 2.831 2.230 11.719 1.00 91.88 81 GLU A O 1
ATOM 666 N N . GLU A 1 82 ? 2.508 2.944 9.630 1.00 89.75 82 GLU A N 1
ATOM 667 C CA . GLU A 1 82 ? 2.272 4.335 10.029 1.00 89.75 82 GLU A CA 1
ATOM 668 C C . GLU A 1 82 ? 0.966 4.516 10.808 1.00 89.75 82 GLU A C 1
ATOM 670 O O . GLU A 1 82 ? 0.943 5.261 11.793 1.00 89.75 82 GLU A O 1
ATOM 675 N N . LEU A 1 83 ? -0.102 3.820 10.412 1.00 89.38 83 LEU A N 1
ATOM 676 C CA . LEU A 1 83 ? -1.370 3.814 11.148 1.00 89.38 83 LEU A CA 1
ATOM 677 C C . LEU A 1 83 ? -1.200 3.222 12.554 1.00 89.38 83 LEU A C 1
ATOM 679 O O . LEU A 1 83 ? -1.640 3.831 13.532 1.00 89.38 83 LEU A O 1
ATOM 683 N N . GLU A 1 84 ? -0.466 2.113 12.674 1.00 90.12 84 GLU A N 1
ATOM 684 C CA . GLU A 1 84 ? -0.135 1.507 13.968 1.00 90.12 84 GLU A CA 1
ATOM 685 C C . GLU A 1 84 ? 0.661 2.476 14.860 1.00 90.12 84 GLU A C 1
ATOM 687 O O . GLU A 1 84 ? 0.336 2.662 16.036 1.00 90.12 84 GLU A O 1
ATOM 692 N N . ARG A 1 85 ? 1.670 3.163 14.303 1.00 91.50 85 ARG A N 1
ATOM 693 C CA . ARG A 1 85 ? 2.476 4.157 15.040 1.00 91.50 85 ARG A CA 1
ATOM 694 C C . ARG A 1 85 ? 1.641 5.323 15.557 1.00 91.50 85 ARG A C 1
ATOM 696 O O . ARG A 1 85 ? 1.897 5.813 16.657 1.00 91.50 85 ARG A O 1
ATOM 703 N N . LYS A 1 86 ? 0.647 5.763 14.781 1.00 87.06 86 LYS A N 1
ATOM 704 C CA . LYS A 1 86 ? -0.303 6.810 15.181 1.00 87.06 86 LYS A CA 1
ATOM 705 C C . LYS A 1 86 ? -1.351 6.315 16.191 1.00 87.06 86 LYS A C 1
ATOM 707 O O . LYS A 1 86 ? -2.101 7.138 16.706 1.00 87.06 86 LYS A O 1
ATOM 712 N N . LYS A 1 87 ? -1.357 5.015 16.528 1.00 82.19 87 LYS A N 1
ATOM 713 C CA . LYS A 1 87 ? -2.343 4.338 17.392 1.00 82.19 87 LYS A CA 1
ATOM 714 C C . LYS A 1 87 ? -3.785 4.496 16.897 1.00 82.19 87 LYS A C 1
ATOM 716 O O . LYS A 1 87 ? -4.696 4.697 17.702 1.00 82.19 87 LYS A O 1
ATOM 721 N N . ILE A 1 88 ? -3.967 4.436 15.580 1.00 67.88 88 ILE A N 1
ATOM 722 C CA . ILE A 1 88 ? -5.272 4.534 14.911 1.00 67.88 88 ILE A CA 1
ATOM 723 C C . ILE A 1 88 ? -5.792 3.145 14.545 1.00 67.88 88 ILE A C 1
ATOM 725 O O . ILE A 1 88 ? -4.962 2.273 14.212 1.00 67.88 88 ILE A O 1
#

pLDDT: mean 78.4, std 13.12, range [48.28, 93.81]